Protein AF-A0A3D0Z368-F1 (afdb_monomer_lite)

Foldseek 3Di:
DLDADDFPDDPVCVVVQDGPRSVNVVQVVQAPDWDKDDDPPPGIDIDGHHDDDDDD

Sequence (56 aa):
AMREGYSTAPDHIRSLGFGAGMGLPNIQKYTDEMRIETEIGTGTTVYMTVLITDAL

Radius of gyration: 14.36 Å; chains: 1; bounding box: 27×35×39 Å

Secondary structure (DSSP, 8-state):
--S-----S-HHHHTTT-STT-HHHHHHHT-SEEEEEEETTTEEEEEEE-------

pLDDT: mean 92.3, std 7.65, range [55.66, 98.12]

Structure (mmCIF, N/CA/C/O backbone):
data_AF-A0A3D0Z368-F1
#
_entry.id   AF-A0A3D0Z368-F1
#
loop_
_atom_site.group_PDB
_atom_site.id
_atom_site.type_symbol
_atom_site.label_atom_id
_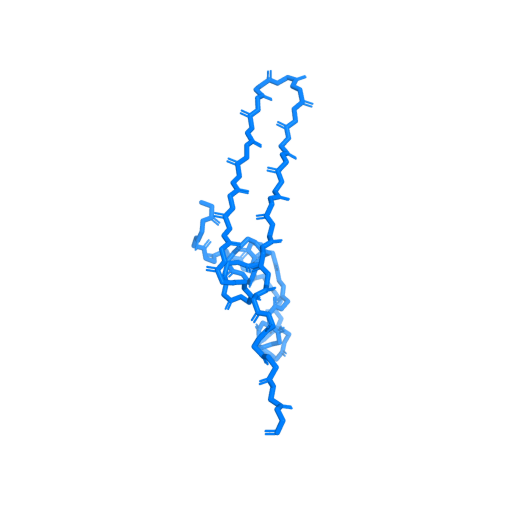atom_site.label_alt_id
_atom_site.label_comp_id
_atom_site.label_asym_id
_atom_site.label_entity_id
_atom_site.label_seq_id
_atom_site.pdbx_PDB_ins_code
_atom_site.Cartn_x
_atom_site.Cartn_y
_atom_site.Cartn_z
_atom_site.occupancy
_atom_site.B_iso_or_equiv
_atom_site.auth_seq_id
_atom_site.auth_comp_id
_atom_site.auth_asym_id
_atom_site.auth_atom_id
_atom_site.pdbx_PDB_model_num
ATOM 1 N N . ALA A 1 1 ? 5.707 0.182 12.988 1.00 74.69 1 ALA A N 1
ATOM 2 C CA . ALA A 1 1 ? 4.951 -0.214 11.782 1.00 74.69 1 ALA A CA 1
ATOM 3 C C . ALA A 1 1 ? 5.790 -1.040 10.802 1.00 74.69 1 ALA A C 1
ATOM 5 O O . ALA A 1 1 ? 5.259 -1.987 10.250 1.00 74.69 1 ALA A O 1
ATOM 6 N N . MET A 1 2 ? 7.083 -0.734 10.622 1.00 88.88 2 MET A N 1
ATOM 7 C CA . MET A 1 2 ? 7.950 -1.429 9.646 1.00 88.88 2 MET A CA 1
ATOM 8 C C . MET A 1 2 ? 8.596 -2.729 10.141 1.00 88.88 2 MET A C 1
ATOM 10 O O . MET A 1 2 ? 9.415 -3.322 9.455 1.00 88.88 2 MET A O 1
ATOM 14 N N . ARG A 1 3 ? 8.245 -3.182 11.345 1.00 88.00 3 ARG A N 1
ATOM 15 C CA . ARG A 1 3 ? 8.656 -4.493 11.850 1.00 88.00 3 ARG A CA 1
ATOM 16 C C . ARG A 1 3 ? 7.494 -5.446 11.657 1.00 88.00 3 ARG A C 1
ATOM 18 O O . ARG A 1 3 ? 6.365 -5.059 11.961 1.00 88.00 3 ARG A O 1
ATOM 25 N N . GLU A 1 4 ? 7.785 -6.655 11.191 1.00 89.19 4 GLU A N 1
ATOM 26 C CA . GLU A 1 4 ? 6.791 -7.723 11.114 1.00 89.19 4 GLU A CA 1
ATOM 27 C C . GLU A 1 4 ? 6.103 -7.907 12.469 1.00 89.19 4 GLU A C 1
ATOM 29 O O . GLU A 1 4 ? 6.743 -7.930 13.526 1.00 89.19 4 GLU A O 1
ATOM 34 N N . GLY A 1 5 ? 4.776 -7.977 12.423 1.00 89.44 5 GLY A N 1
ATOM 35 C CA . GLY A 1 5 ? 3.953 -8.281 13.583 1.00 89.44 5 GLY A CA 1
ATOM 36 C C . GLY A 1 5 ? 3.890 -9.776 13.884 1.00 89.44 5 GLY A C 1
ATOM 37 O O . GLY A 1 5 ? 4.389 -10.623 13.144 1.00 89.44 5 GLY A O 1
ATOM 38 N N . TYR A 1 6 ? 3.231 -10.104 14.992 1.00 90.94 6 TYR A N 1
ATOM 39 C CA . TYR A 1 6 ? 2.915 -11.486 15.325 1.00 90.94 6 TYR A CA 1
ATOM 40 C C . TYR A 1 6 ? 1.782 -12.001 14.427 1.00 90.94 6 TYR A C 1
ATOM 42 O O . TYR A 1 6 ? 0.719 -11.386 14.345 1.00 90.94 6 TYR A O 1
ATOM 50 N N . SER A 1 7 ? 2.005 -13.148 13.787 1.00 93.69 7 SER A N 1
ATOM 51 C CA . SER A 1 7 ? 1.031 -13.817 12.927 1.00 93.69 7 SER A CA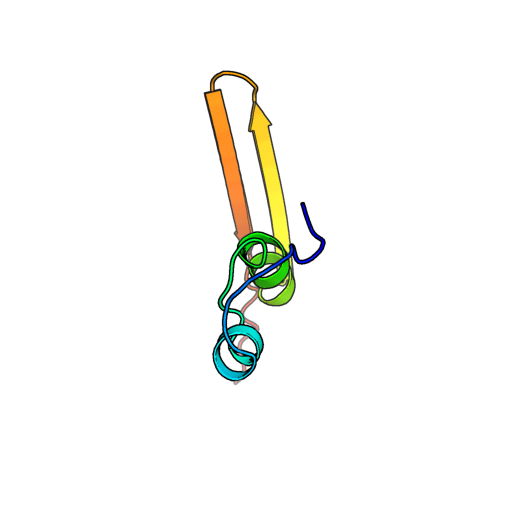 1
ATOM 52 C C . SER A 1 7 ? 0.808 -15.247 13.407 1.00 93.69 7 SER A C 1
ATOM 54 O O . SER A 1 7 ? 1.767 -15.970 13.672 1.00 93.69 7 SER A O 1
ATOM 56 N N . THR A 1 8 ? -0.456 -15.662 13.471 1.00 95.25 8 THR A N 1
ATOM 57 C CA . THR A 1 8 ? -0.868 -17.052 13.723 1.00 95.25 8 THR A CA 1
ATOM 58 C C . THR A 1 8 ? -0.944 -17.887 12.443 1.00 95.25 8 THR A C 1
ATOM 60 O O . THR A 1 8 ? -1.335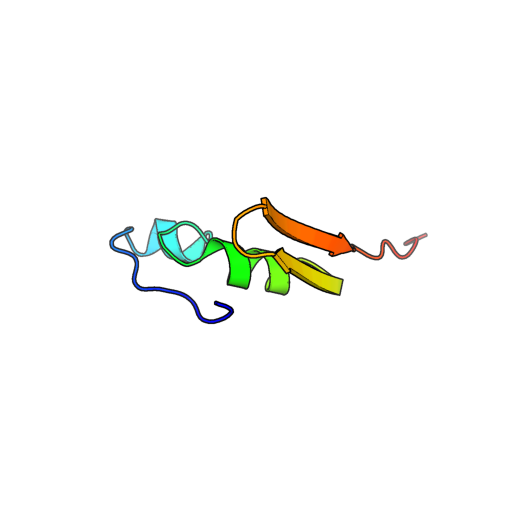 -19.052 12.490 1.00 95.25 8 THR A O 1
ATOM 63 N N . ALA A 1 9 ? -0.592 -17.308 11.290 1.00 94.56 9 ALA A N 1
ATOM 64 C CA . ALA A 1 9 ? -0.569 -18.037 10.033 1.00 94.56 9 ALA A CA 1
ATOM 65 C C . ALA A 1 9 ? 0.473 -19.178 10.080 1.00 94.56 9 ALA A C 1
ATOM 67 O O . ALA A 1 9 ? 1.564 -18.982 10.628 1.00 94.56 9 ALA A O 1
ATOM 68 N N . PRO A 1 10 ? 0.178 -20.349 9.482 1.00 95.50 10 PRO A N 1
ATOM 69 C CA . PRO A 1 10 ? 1.145 -21.436 9.358 1.00 95.50 10 PRO A CA 1
ATOM 70 C C . PRO A 1 10 ? 2.445 -20.990 8.678 1.00 95.50 10 PRO A C 1
ATOM 72 O O . PRO A 1 10 ? 2.442 -20.078 7.852 1.00 95.50 10 PRO A O 1
ATOM 75 N N . ASP A 1 11 ? 3.555 -21.666 8.967 1.00 93.50 11 ASP A N 1
ATOM 76 C CA . ASP A 1 11 ? 4.897 -21.295 8.483 1.00 93.50 11 ASP A CA 1
ATOM 77 C C . ASP A 1 11 ? 4.966 -21.134 6.963 1.00 93.50 11 ASP A C 1
ATOM 79 O O . ASP A 1 11 ? 5.523 -20.158 6.469 1.00 93.50 11 ASP A O 1
ATOM 83 N N . HIS A 1 12 ? 4.334 -22.047 6.222 1.00 94.69 12 HIS A N 1
ATOM 84 C CA . HIS A 1 12 ? 4.298 -22.005 4.760 1.00 94.69 12 HIS A CA 1
ATOM 85 C C . HIS A 1 12 ? 3.457 -20.845 4.200 1.00 94.69 12 HIS A C 1
ATOM 87 O O . HIS A 1 12 ? 3.634 -20.466 3.051 1.00 94.69 12 HIS A O 1
ATOM 93 N N . ILE A 1 13 ? 2.535 -20.284 4.986 1.00 94.38 13 ILE A N 1
ATOM 94 C CA . ILE A 1 13 ? 1.775 -19.083 4.617 1.00 94.38 13 ILE A CA 1
ATOM 95 C C . ILE A 1 13 ? 2.615 -17.836 4.912 1.00 94.38 13 ILE A C 1
ATOM 97 O O . ILE A 1 13 ? 2.692 -16.930 4.084 1.00 94.38 13 ILE A O 1
ATOM 101 N N . ARG A 1 14 ? 3.318 -17.826 6.053 1.00 91.19 14 ARG A N 1
ATOM 102 C CA . ARG A 1 14 ? 4.236 -16.744 6.441 1.00 91.19 14 ARG A CA 1
ATOM 103 C C . ARG A 1 14 ? 5.412 -16.602 5.478 1.00 91.19 14 ARG A C 1
ATOM 105 O O . ARG A 1 14 ? 5.780 -15.481 5.147 1.00 91.19 14 ARG A O 1
ATOM 112 N N . SER A 1 15 ? 5.963 -17.708 4.976 1.00 88.88 15 SER A N 1
ATOM 113 C CA . SER A 1 15 ? 7.076 -17.685 4.013 1.00 88.88 15 SER A CA 1
ATOM 114 C C . SER A 1 15 ? 6.711 -17.048 2.669 1.00 88.88 15 SER A C 1
ATOM 116 O O . SER A 1 15 ? 7.588 -16.521 1.989 1.00 88.88 15 SER A O 1
ATOM 118 N N . LEU A 1 16 ? 5.426 -17.048 2.307 1.00 89.00 16 LEU A N 1
ATOM 119 C CA . LEU A 1 16 ? 4.897 -16.352 1.131 1.00 89.00 16 LEU A CA 1
ATOM 120 C C . LEU A 1 16 ? 4.661 -14.850 1.385 1.00 89.00 16 LEU A C 1
ATOM 122 O O . LEU A 1 16 ? 4.205 -14.141 0.494 1.00 89.00 16 LEU A O 1
ATOM 126 N N . GLY A 1 17 ? 4.948 -14.363 2.597 1.00 87.38 17 GLY A N 1
ATOM 127 C CA . GLY A 1 17 ? 4.686 -12.991 3.028 1.00 87.38 17 GLY A CA 1
ATOM 128 C C . GLY A 1 17 ? 3.267 -12.767 3.559 1.00 87.38 17 GLY A C 1
ATOM 129 O O . GLY A 1 17 ? 2.896 -11.631 3.839 1.00 87.38 17 GLY A O 1
ATOM 130 N N . PHE A 1 18 ? 2.444 -13.803 3.723 1.00 89.44 18 PHE A N 1
ATOM 131 C CA . PHE A 1 18 ? 1.078 -13.631 4.219 1.00 89.44 18 PHE A CA 1
ATOM 132 C C . PHE A 1 18 ? 0.994 -13.764 5.743 1.00 89.44 18 PHE A C 1
ATOM 134 O O . PHE A 1 18 ? 1.561 -14.670 6.353 1.00 89.44 18 PHE A O 1
ATOM 141 N N . GLY A 1 19 ? 0.214 -12.885 6.373 1.00 92.31 19 GLY A N 1
ATOM 142 C CA . GLY A 1 19 ? -0.009 -12.927 7.814 1.00 92.31 19 GLY A CA 1
ATOM 143 C C . GLY A 1 19 ? -0.353 -11.572 8.417 1.00 92.31 19 GLY A C 1
ATOM 144 O O . GLY A 1 19 ? -0.133 -10.518 7.816 1.00 92.31 19 GLY A O 1
ATOM 145 N N . ALA A 1 20 ? -0.890 -11.600 9.637 1.00 93.44 20 ALA A N 1
ATOM 146 C CA . ALA A 1 20 ? -1.159 -10.381 10.387 1.00 93.44 20 ALA A CA 1
ATOM 147 C C . ALA A 1 20 ? 0.153 -9.625 10.661 1.00 93.44 20 ALA A C 1
ATOM 149 O O . ALA A 1 20 ? 1.156 -10.213 11.059 1.00 93.44 20 ALA A O 1
ATOM 150 N N . GLY A 1 21 ? 0.145 -8.310 10.431 1.00 91.94 21 GLY A N 1
ATOM 151 C CA . GLY A 1 21 ? 1.297 -7.446 10.701 1.00 91.94 21 GLY A CA 1
ATOM 152 C C . GLY A 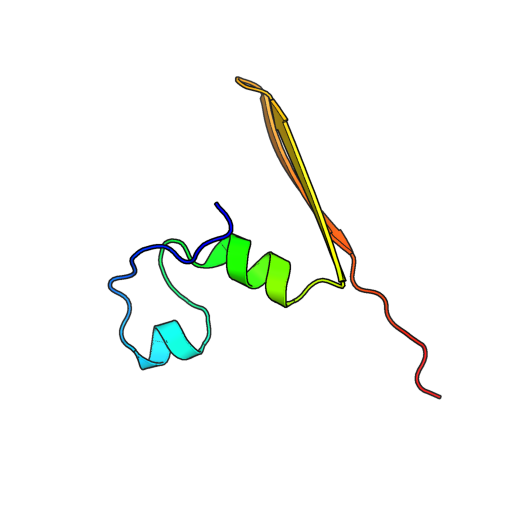1 21 ? 2.448 -7.519 9.689 1.00 91.94 21 GLY A C 1
ATOM 153 O O . GLY A 1 21 ? 3.495 -6.937 9.957 1.00 91.94 21 GLY A O 1
ATOM 154 N N . MET A 1 22 ? 2.278 -8.186 8.542 1.00 92.94 22 MET A N 1
ATOM 155 C CA . MET A 1 22 ? 3.328 -8.307 7.511 1.00 92.94 22 MET A CA 1
ATOM 156 C C . MET A 1 22 ? 3.185 -7.311 6.349 1.00 92.94 22 MET A C 1
ATOM 158 O O . MET A 1 22 ? 4.134 -7.102 5.602 1.00 92.94 22 MET A O 1
ATOM 162 N N . GLY A 1 23 ? 2.032 -6.646 6.207 1.00 93.44 23 GLY A N 1
ATOM 163 C CA . GLY A 1 23 ? 1.723 -5.804 5.043 1.00 93.44 23 GLY A CA 1
ATOM 164 C C . GLY A 1 23 ? 2.730 -4.678 4.777 1.00 93.44 23 GLY A C 1
ATOM 165 O O . GLY A 1 23 ? 3.315 -4.631 3.702 1.00 93.44 23 GLY A O 1
ATOM 166 N N . LEU A 1 24 ? 2.961 -3.784 5.748 1.00 94.75 24 LEU A N 1
ATOM 167 C CA . LEU A 1 24 ? 3.887 -2.653 5.569 1.00 94.75 24 LEU A CA 1
ATOM 168 C C . LEU A 1 24 ? 5.358 -3.084 5.397 1.00 94.75 24 LEU A C 1
ATOM 170 O O . LEU A 1 24 ? 5.997 -2.562 4.485 1.00 94.75 24 LEU A O 1
ATOM 174 N N . PRO A 1 25 ? 5.897 -4.038 6.186 1.00 93.19 25 PRO A N 1
ATOM 175 C CA . PRO A 1 25 ? 7.225 -4.597 5.926 1.00 93.19 25 PRO A CA 1
ATOM 176 C C . PRO A 1 25 ? 7.372 -5.187 4.518 1.00 93.19 25 PRO A C 1
ATOM 178 O O . PRO A 1 25 ? 8.377 -4.943 3.854 1.00 93.19 25 PRO A O 1
ATOM 181 N N . ASN A 1 26 ? 6.361 -5.915 4.030 1.00 93.62 26 ASN A N 1
ATOM 182 C CA . ASN A 1 26 ? 6.387 -6.464 2.676 1.00 93.62 26 ASN A CA 1
ATOM 183 C C . ASN A 1 26 ? 6.365 -5.364 1.620 1.00 93.62 26 ASN A C 1
ATOM 185 O O . ASN A 1 26 ? 7.158 -5.411 0.689 1.00 93.62 26 ASN A O 1
ATOM 189 N N . ILE A 1 27 ? 5.489 -4.369 1.774 1.00 94.62 27 ILE A N 1
ATOM 190 C CA . ILE A 1 27 ? 5.435 -3.214 0.874 1.00 94.62 27 ILE A CA 1
ATOM 191 C C . ILE A 1 27 ? 6.821 -2.573 0.770 1.00 94.62 27 ILE A C 1
ATOM 193 O O . ILE A 1 27 ? 7.338 -2.455 -0.333 1.00 94.62 27 ILE A O 1
ATOM 197 N N . GLN A 1 28 ? 7.458 -2.266 1.905 1.00 94.31 28 GLN A N 1
ATOM 198 C CA . GLN A 1 28 ? 8.789 -1.659 1.931 1.00 94.31 28 GLN A CA 1
ATOM 199 C C . GLN A 1 28 ? 9.854 -2.537 1.258 1.00 94.31 28 GLN A C 1
ATOM 201 O O . GLN A 1 28 ? 10.736 -2.021 0.581 1.00 94.31 28 GLN A O 1
ATOM 206 N N . LYS A 1 29 ? 9.783 -3.860 1.440 1.00 93.38 29 LYS A N 1
ATOM 207 C CA . LYS A 1 29 ? 10.730 -4.819 0.854 1.00 93.38 29 LYS A CA 1
ATOM 208 C C . LYS A 1 29 ? 10.660 -4.876 -0.678 1.00 93.38 29 LYS A C 1
ATOM 210 O O . LYS A 1 29 ? 11.663 -5.211 -1.301 1.00 93.38 29 LYS A O 1
ATOM 215 N N . TYR A 1 30 ? 9.495 -4.603 -1.267 1.00 93.94 30 TYR A N 1
ATOM 216 C CA . TYR A 1 30 ? 9.229 -4.772 -2.703 1.00 93.94 30 TYR A CA 1
ATOM 217 C C . TYR A 1 30 ? 9.075 -3.447 -3.469 1.00 93.94 30 TYR A C 1
ATOM 219 O O . TYR A 1 30 ? 8.591 -3.446 -4.598 1.00 93.94 30 TYR A O 1
ATOM 227 N N . THR A 1 31 ? 9.481 -2.326 -2.875 1.00 96.12 31 THR A N 1
ATOM 228 C CA . THR A 1 31 ? 9.488 -0.999 -3.509 1.00 96.12 31 THR A CA 1
ATOM 229 C C . THR A 1 31 ? 10.861 -0.369 -3.378 1.00 96.12 31 THR A C 1
ATOM 231 O O . THR A 1 31 ? 11.494 -0.527 -2.336 1.00 96.12 31 THR A O 1
ATOM 234 N N . ASP A 1 32 ? 11.285 0.403 -4.372 1.00 96.56 32 ASP A N 1
ATOM 235 C CA . ASP A 1 32 ? 12.530 1.174 -4.291 1.00 96.56 32 ASP A CA 1
ATOM 236 C C . ASP A 1 32 ? 12.3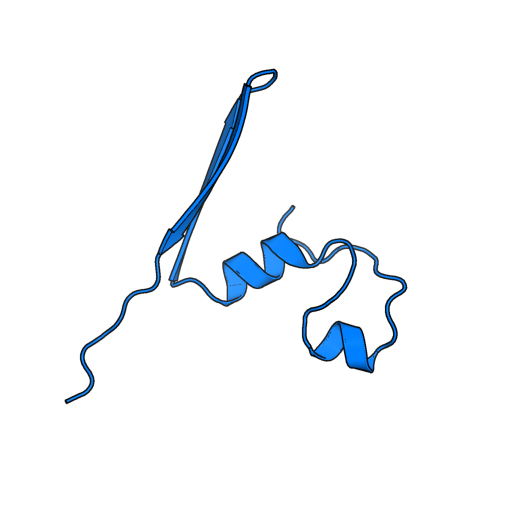81 2.357 -3.334 1.00 96.56 32 ASP A C 1
ATOM 238 O O . ASP A 1 32 ? 13.257 2.630 -2.512 1.00 96.56 32 ASP A O 1
ATOM 242 N N . GLU A 1 33 ? 11.228 3.026 -3.392 1.00 97.19 33 GLU A N 1
ATOM 243 C CA . GLU A 1 33 ? 10.893 4.123 -2.493 1.00 97.19 33 GLU A CA 1
ATOM 244 C C . GLU A 1 33 ? 9.512 3.920 -1.874 1.00 97.19 33 GLU A C 1
ATOM 246 O O . GLU A 1 33 ? 8.547 3.524 -2.537 1.00 97.19 33 GLU A O 1
ATOM 251 N N . MET A 1 34 ? 9.412 4.253 -0.588 1.00 96.38 34 MET A N 1
ATOM 252 C CA . MET A 1 34 ? 8.168 4.208 0.167 1.00 96.38 34 MET A CA 1
ATOM 253 C C . MET A 1 34 ? 8.020 5.474 1.005 1.00 96.38 34 MET A C 1
ATOM 255 O O . MET A 1 34 ? 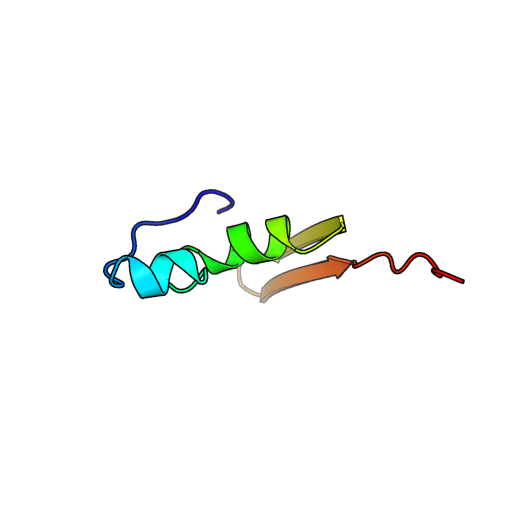8.939 5.881 1.719 1.00 96.38 34 MET A O 1
ATOM 259 N N . ARG A 1 35 ? 6.826 6.065 0.971 1.00 96.94 35 ARG A N 1
ATOM 260 C CA . ARG A 1 35 ? 6.473 7.251 1.756 1.00 96.94 35 ARG A CA 1
ATOM 261 C C . ARG A 1 35 ? 5.078 7.081 2.340 1.00 96.94 35 ARG A C 1
ATOM 263 O O . ARG A 1 35 ? 4.168 6.644 1.645 1.00 96.94 35 ARG A O 1
ATOM 270 N N . ILE A 1 36 ? 4.904 7.419 3.613 1.00 96.75 36 ILE A N 1
ATOM 271 C CA . ILE A 1 36 ? 3.605 7.360 4.292 1.00 96.75 36 ILE A CA 1
ATOM 272 C C . ILE A 1 36 ? 3.249 8.759 4.778 1.00 96.75 36 ILE A C 1
ATOM 274 O O . ILE A 1 36 ? 4.032 9.383 5.490 1.00 96.75 36 ILE A O 1
ATOM 278 N N . GLU A 1 37 ? 2.053 9.213 4.430 1.00 97.56 37 GLU A N 1
ATOM 279 C CA . GLU A 1 37 ? 1.426 10.408 4.989 1.00 97.56 37 GLU A CA 1
ATOM 280 C C . GLU A 1 37 ? 0.233 9.984 5.839 1.00 97.56 37 GLU A C 1
ATOM 282 O O . GLU A 1 37 ? -0.542 9.116 5.441 1.00 97.56 37 GLU A O 1
ATOM 287 N N . THR A 1 38 ? 0.077 10.572 7.019 1.00 96.94 38 THR A N 1
ATOM 288 C CA . THR A 1 38 ? -1.053 10.282 7.902 1.00 96.94 38 THR A CA 1
ATOM 289 C C . THR A 1 38 ? -1.493 11.545 8.617 1.00 96.94 38 THR A C 1
ATOM 291 O O . THR A 1 38 ? -0.661 12.360 9.019 1.00 96.94 38 THR A O 1
ATOM 294 N N . GLU A 1 39 ? -2.800 11.695 8.779 1.00 98.12 39 GLU A N 1
ATOM 295 C CA . GLU A 1 39 ? -3.413 12.780 9.532 1.00 98.12 39 GLU A CA 1
ATOM 296 C C . GLU A 1 39 ? -4.530 12.213 10.416 1.00 98.12 39 GLU A C 1
ATOM 298 O O . GLU A 1 39 ? -5.403 11.461 9.966 1.00 98.12 39 GLU A O 1
ATOM 303 N N . ILE A 1 40 ? -4.486 12.564 11.705 1.00 97.50 40 ILE A N 1
ATOM 304 C CA . ILE A 1 40 ? -5.448 12.092 12.705 1.00 97.50 40 ILE A CA 1
ATOM 305 C C . ILE A 1 40 ? -6.841 12.609 12.345 1.00 97.50 40 ILE A C 1
ATOM 307 O O . ILE A 1 40 ? -7.048 13.808 12.214 1.00 97.50 40 ILE A O 1
ATOM 311 N N . GLY A 1 41 ? -7.808 11.696 12.242 1.00 98.00 41 GLY A N 1
ATOM 312 C CA . GLY A 1 41 ? -9.188 12.034 11.885 1.00 98.00 41 GLY A CA 1
ATOM 313 C C . GLY A 1 41 ? -9.448 12.156 10.380 1.00 98.00 41 GLY A C 1
ATOM 314 O O . GLY A 1 41 ? -10.613 12.235 10.003 1.00 98.00 41 GLY A O 1
ATOM 315 N N . THR A 1 42 ? -8.413 12.088 9.536 1.00 98.06 42 THR A N 1
ATOM 316 C CA . THR A 1 42 ? -8.546 12.115 8.068 1.00 98.06 42 THR A CA 1
ATOM 317 C C . THR A 1 42 ? -8.257 10.744 7.464 1.00 98.06 42 THR A C 1
ATOM 319 O O . THR A 1 42 ? -9.106 10.166 6.787 1.00 98.06 42 THR A O 1
ATOM 322 N N . GLY A 1 43 ? -7.069 10.189 7.723 1.00 97.94 43 GLY A N 1
ATOM 323 C CA . GLY A 1 43 ? -6.655 8.912 7.147 1.00 97.94 43 GLY A CA 1
ATOM 324 C C . GLY A 1 43 ? -5.149 8.792 6.932 1.00 97.94 43 GLY A C 1
ATOM 325 O O . GLY A 1 43 ? -4.354 9.579 7.445 1.00 97.94 43 GLY A O 1
ATOM 326 N N . THR A 1 44 ? -4.767 7.772 6.167 1.00 97.25 44 THR A N 1
ATOM 327 C CA . THR A 1 44 ? -3.374 7.449 5.848 1.00 97.25 44 THR A CA 1
ATOM 328 C C . THR A 1 44 ? -3.251 7.147 4.363 1.00 97.25 44 THR A C 1
ATOM 330 O O . THR A 1 44 ? -3.992 6.313 3.843 1.00 97.25 44 THR A O 1
ATOM 333 N N . THR A 1 45 ? -2.275 7.767 3.709 1.00 97.69 45 THR A N 1
ATOM 334 C CA . THR A 1 45 ? -1.921 7.527 2.310 1.00 97.69 45 THR A CA 1
ATOM 335 C C . THR A 1 45 ? -0.522 6.932 2.244 1.00 97.69 45 THR A C 1
ATOM 337 O O . THR A 1 45 ? 0.424 7.456 2.832 1.00 97.69 45 THR A O 1
ATOM 340 N N . VAL A 1 46 ? -0.386 5.824 1.519 1.00 96.88 46 VAL A N 1
ATOM 341 C CA . VAL A 1 46 ? 0.896 5.152 1.287 1.00 96.88 46 VAL A CA 1
ATOM 342 C C . VAL A 1 46 ? 1.266 5.319 -0.180 1.00 96.88 46 VAL A C 1
ATOM 344 O O . VAL A 1 46 ? 0.484 4.970 -1.060 1.00 96.88 46 VAL A O 1
ATOM 347 N N . TYR A 1 47 ? 2.460 5.842 -0.430 1.00 97.94 47 TYR A N 1
ATOM 348 C CA . TYR A 1 47 ? 3.048 5.996 -1.754 1.00 97.94 47 TYR A CA 1
ATOM 349 C C . TYR A 1 47 ? 4.147 4.954 -1.925 1.00 97.94 47 TYR A C 1
ATOM 351 O O . TYR A 1 47 ? 4.959 4.744 -1.018 1.00 97.94 47 TYR A O 1
ATOM 359 N N . MET A 1 48 ? 4.149 4.315 -3.089 1.00 97.62 48 MET A N 1
ATOM 360 C CA . MET A 1 48 ? 5.053 3.233 -3.462 1.00 97.62 48 MET A CA 1
ATOM 361 C C . MET A 1 48 ? 5.601 3.532 -4.855 1.00 97.62 48 MET A C 1
ATOM 363 O O . MET A 1 48 ? 4.813 3.724 -5.782 1.00 97.62 48 MET A O 1
ATOM 367 N N . THR A 1 49 ? 6.923 3.548 -5.000 1.00 97.19 49 THR A N 1
ATOM 368 C CA . THR A 1 49 ? 7.596 3.717 -6.294 1.00 97.19 49 THR A CA 1
ATOM 369 C C . THR A 1 49 ? 8.397 2.461 -6.607 1.00 97.19 49 THR A C 1
ATOM 371 O O . THR A 1 49 ? 9.140 1.970 -5.757 1.00 97.19 49 THR A O 1
ATOM 374 N N . VAL A 1 50 ? 8.245 1.957 -7.833 1.00 96.62 50 VAL A N 1
ATOM 375 C CA . VAL A 1 50 ? 9.097 0.908 -8.402 1.00 96.62 50 VAL A CA 1
ATOM 376 C C . VAL A 1 50 ? 9.794 1.490 -9.625 1.00 96.62 50 VAL A C 1
ATOM 378 O O . VAL A 1 50 ? 9.131 1.935 -10.565 1.00 96.62 50 VAL A O 1
ATOM 381 N N . LEU A 1 51 ? 11.120 1.518 -9.596 1.00 95.44 51 LEU A N 1
ATOM 382 C CA . LEU A 1 51 ? 11.966 2.001 -10.675 1.00 95.44 51 LEU A CA 1
ATOM 383 C C . LEU A 1 51 ? 12.206 0.854 -11.650 1.00 95.44 51 LEU A C 1
ATOM 385 O O . LEU A 1 51 ? 12.958 -0.081 -11.388 1.00 95.44 51 LEU A O 1
ATOM 389 N N . ILE A 1 52 ? 11.556 0.932 -12.805 1.00 92.19 52 ILE A N 1
ATOM 390 C CA . ILE A 1 52 ? 11.826 0.014 -13.905 1.00 92.19 52 ILE A CA 1
ATOM 391 C C . ILE A 1 52 ? 13.019 0.584 -14.665 1.00 92.19 52 ILE A C 1
ATOM 393 O O . ILE A 1 52 ? 12.907 1.615 -15.323 1.00 92.19 52 ILE A O 1
ATOM 397 N N . THR A 1 53 ? 14.174 -0.065 -14.558 1.00 85.50 53 THR A N 1
ATOM 398 C CA . THR A 1 53 ? 15.267 0.174 -15.498 1.00 85.50 53 THR A CA 1
ATOM 399 C C . THR A 1 53 ? 14.989 -0.636 -16.750 1.00 85.50 53 THR A C 1
ATOM 401 O O . THR A 1 53 ? 14.805 -1.851 -16.648 1.00 85.50 53 THR A O 1
ATOM 404 N N . ASP A 1 54 ? 14.973 0.015 -17.910 1.00 78.88 54 ASP A N 1
ATOM 405 C CA . ASP A 1 54 ? 14.912 -0.681 -19.190 1.00 78.88 54 ASP A CA 1
ATOM 406 C C . ASP A 1 54 ? 16.080 -1.672 -19.276 1.00 78.88 54 ASP A C 1
ATOM 408 O O . ASP A 1 54 ? 17.245 -1.290 -19.399 1.00 78.88 54 ASP A O 1
ATOM 412 N N . ALA A 1 55 ? 15.761 -2.959 -19.179 1.00 65.50 55 ALA A N 1
ATOM 413 C CA . ALA A 1 55 ? 16.621 -4.012 -19.678 1.00 65.50 55 ALA A CA 1
ATOM 414 C C . ALA A 1 55 ? 16.308 -4.147 -21.172 1.00 65.50 55 ALA A C 1
ATOM 416 O O . ALA A 1 55 ? 15.301 -4.751 -21.547 1.00 65.50 55 ALA A O 1
ATOM 417 N N . LEU A 1 56 ? 17.146 -3.524 -22.003 1.00 55.66 56 LEU A N 1
ATOM 418 C CA . LEU A 1 56 ? 17.401 -4.032 -23.351 1.00 55.66 56 LEU A CA 1
ATOM 419 C C . LEU A 1 56 ? 18.302 -5.265 -23.250 1.00 55.66 56 LEU A C 1
ATOM 421 O O . LEU A 1 56 ? 19.282 -5.207 -22.471 1.00 55.66 56 LEU A O 1
#